Protein AF-A0A9E1VGW9-F1 (afdb_monomer_lite)

Foldseek 3Di:
DVVVVVVVVVVVVVVVVPPPLVVVLVVCLVVLVLVVSLVSLVVVCVVPVPPVVSLVSNLVSCLSVVVLVVSLVVLVVNCVVPVPPVVSVVSNVVSVVSD

Secondary structure (DSSP, 8-state):
-HHHHHHHHHHHHHHHHT--HHHHHHHHHHTT-HHHHHHHHHHHHHH-TT-HHHHHHHHHHHHHTT-HHHHHHHHHHHHHH-TT-THHHHHHHHHHHT-

pLDDT: mean 90.71, std 12.14, range [51.22, 98.69]

Radius of gyration: 17.81 Å; chains: 1; bounding box: 30×21×62 Å

Sequence (99 aa):
MKNILLIIALFSVSFVLCQNSSSLAESYFREGAYEKASQIYESLEKNNPFNTRYLKRLITCYQETSNYEKAANLLQKKLLNNPSQHYLRIEIGYNFDRQ

Structure (mmCIF, N/CA/C/O backbone):
data_AF-A0A9E1VGW9-F1
#
_entry.id   AF-A0A9E1VGW9-F1
#
loop_
_atom_site.group_PDB
_atom_site.id
_atom_site.type_symbol
_atom_site.label_atom_id
_atom_site.label_alt_id
_atom_site.label_comp_id
_atom_site.label_asym_id
_atom_site.label_entity_id
_atom_site.label_seq_id
_atom_site.pdbx_PDB_ins_code
_atom_site.Cartn_x
_atom_site.Cartn_y
_atom_site.Cartn_z
_atom_site.occupancy
_atom_site.B_iso_or_equiv
_atom_site.auth_seq_id
_atom_site.auth_comp_id
_atom_site.auth_asym_id
_atom_site.auth_atom_id
_atom_site.pdbx_PDB_model_num
ATOM 1 N N . MET A 1 1 ? 1.785 8.232 47.407 1.00 61.59 1 MET A N 1
ATOM 2 C CA . MET A 1 1 ? 0.731 7.372 46.809 1.00 61.59 1 MET A CA 1
ATOM 3 C C . MET A 1 1 ? 0.085 7.998 45.571 1.00 61.59 1 MET A C 1
ATOM 5 O O . MET A 1 1 ? 0.081 7.353 44.534 1.00 61.59 1 MET A O 1
ATOM 9 N N . LYS A 1 2 ? -0.371 9.260 45.623 1.00 68.12 2 LYS A N 1
ATOM 10 C CA . LYS A 1 2 ? -0.979 9.971 44.475 1.00 68.12 2 LYS A CA 1
ATOM 11 C C . LYS A 1 2 ? -0.096 10.005 43.211 1.00 68.12 2 LYS A C 1
ATOM 13 O O . LYS A 1 2 ? -0.591 9.767 42.119 1.00 68.12 2 LYS A O 1
ATOM 18 N N . ASN A 1 3 ? 1.217 10.191 43.371 1.00 69.62 3 ASN A N 1
ATOM 19 C CA . ASN A 1 3 ? 2.161 10.234 42.244 1.00 69.62 3 ASN A CA 1
ATOM 20 C C . ASN A 1 3 ? 2.395 8.852 41.604 1.00 69.62 3 ASN A C 1
ATOM 22 O O . ASN A 1 3 ? 2.608 8.768 40.403 1.00 69.62 3 ASN A O 1
ATOM 26 N N . ILE A 1 4 ? 2.301 7.767 42.383 1.00 80.56 4 ILE A N 1
ATOM 27 C CA . ILE A 1 4 ? 2.436 6.388 41.880 1.00 80.56 4 ILE A CA 1
ATOM 28 C C . ILE A 1 4 ? 1.204 6.010 41.052 1.00 80.56 4 ILE A C 1
ATOM 30 O O . ILE A 1 4 ? 1.342 5.458 39.967 1.00 80.56 4 ILE A O 1
ATOM 34 N N . LEU A 1 5 ? 0.006 6.383 41.516 1.00 79.50 5 LEU A N 1
ATOM 35 C CA . LEU A 1 5 ? -1.240 6.191 40.763 1.00 79.50 5 LEU A CA 1
ATOM 36 C C . LEU A 1 5 ? -1.218 6.937 39.419 1.00 79.50 5 LEU A C 1
ATOM 38 O O . LEU A 1 5 ? -1.670 6.401 38.412 1.00 79.50 5 LEU A O 1
ATOM 42 N N . LEU A 1 6 ? -0.634 8.138 39.390 1.00 80.38 6 LEU A N 1
ATOM 43 C CA . LEU A 1 6 ? -0.441 8.930 38.171 1.00 80.38 6 LEU A CA 1
ATOM 44 C C . LEU A 1 6 ? 0.516 8.255 37.177 1.00 80.38 6 LEU A C 1
ATOM 46 O O . LEU A 1 6 ? 0.226 8.211 35.986 1.00 80.38 6 LEU A O 1
ATOM 50 N N . ILE A 1 7 ? 1.621 7.682 37.661 1.00 80.31 7 ILE A N 1
ATOM 51 C CA . ILE A 1 7 ? 2.584 6.950 36.822 1.00 80.31 7 ILE A CA 1
ATOM 52 C C . ILE A 1 7 ? 1.952 5.675 36.248 1.00 80.31 7 ILE A C 1
ATOM 54 O O . ILE A 1 7 ? 2.106 5.401 35.060 1.00 80.31 7 ILE A O 1
ATOM 58 N N . ILE A 1 8 ? 1.188 4.930 37.055 1.00 80.44 8 ILE A N 1
ATOM 59 C CA . ILE A 1 8 ? 0.473 3.724 36.605 1.00 80.44 8 ILE A CA 1
ATOM 60 C C . ILE A 1 8 ? -0.575 4.078 35.537 1.00 80.44 8 ILE A C 1
ATOM 62 O O . ILE A 1 8 ? -0.685 3.377 34.531 1.00 80.44 8 ILE A O 1
ATOM 66 N N . ALA A 1 9 ? -1.298 5.189 35.709 1.00 78.19 9 ALA A N 1
ATOM 67 C CA . ALA A 1 9 ? -2.265 5.675 34.725 1.00 78.19 9 ALA A CA 1
ATOM 68 C C . ALA A 1 9 ? -1.606 6.140 33.410 1.00 78.19 9 ALA A C 1
ATOM 70 O O . ALA A 1 9 ? -2.143 5.904 32.333 1.00 78.19 9 ALA A O 1
ATOM 71 N N . LEU A 1 10 ? -0.425 6.761 33.467 1.00 73.81 10 LEU A N 1
ATOM 72 C CA . LEU A 1 10 ? 0.330 7.146 32.266 1.00 73.81 10 LEU A CA 1
ATOM 73 C C . LEU A 1 10 ? 0.848 5.914 31.499 1.00 73.81 10 LEU A C 1
ATOM 75 O O . LEU A 1 10 ? 0.820 5.879 30.266 1.00 73.81 10 LEU A O 1
ATOM 79 N N . PHE A 1 11 ? 1.262 4.869 32.218 1.00 66.00 11 PHE A N 1
ATOM 80 C CA . PHE A 1 11 ? 1.744 3.623 31.617 1.00 66.00 11 PHE A CA 1
ATOM 81 C C . PHE A 1 11 ? 0.626 2.831 30.919 1.00 66.00 11 PHE A C 1
ATOM 83 O O . PHE A 1 11 ? 0.840 2.281 29.839 1.00 66.00 11 PHE A O 1
ATOM 90 N N . SER A 1 12 ? -0.588 2.811 31.480 1.00 67.88 12 SER A N 1
ATOM 91 C CA . SER A 1 12 ? -1.730 2.121 30.865 1.00 67.88 12 SER A CA 1
ATOM 92 C C . SER A 1 12 ? -2.230 2.810 29.590 1.00 67.88 12 SER A C 1
ATOM 94 O O . SER A 1 12 ? -2.556 2.125 28.621 1.00 67.88 12 SER A O 1
ATOM 96 N N . VAL A 1 13 ? -2.203 4.147 29.525 1.00 63.03 13 VAL A N 1
ATOM 97 C CA . VAL A 1 13 ? -2.526 4.904 28.297 1.00 63.03 13 VAL A CA 1
ATOM 98 C C . VAL A 1 13 ? -1.534 4.584 27.176 1.00 63.03 13 VAL A C 1
ATOM 100 O O . VAL A 1 13 ? -1.930 4.385 26.030 1.00 63.03 13 VAL A O 1
ATOM 103 N N . SER A 1 14 ? -0.254 4.442 27.518 1.00 61.88 14 SER A N 1
ATOM 104 C CA . SER A 1 14 ? 0.808 4.071 26.571 1.00 61.88 14 SER A CA 1
ATOM 105 C C . SER A 1 14 ? 0.578 2.679 25.963 1.00 61.88 14 SER A C 1
ATOM 107 O O . SER A 1 14 ? 0.849 2.455 24.785 1.00 61.88 14 SER A O 1
ATOM 109 N N . PHE A 1 15 ? 0.027 1.749 26.752 1.00 59.56 15 PHE A N 1
ATOM 110 C CA . P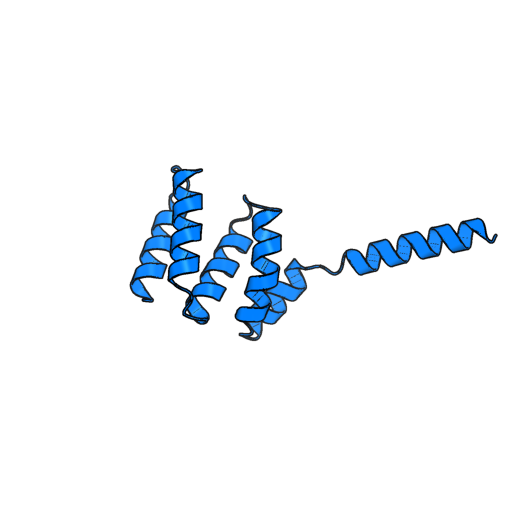HE A 1 15 ? -0.292 0.389 26.314 1.00 59.56 15 PHE A CA 1
ATOM 111 C C . PHE A 1 15 ? -1.500 0.341 25.363 1.00 59.56 15 PHE A C 1
ATOM 113 O O . PHE A 1 15 ? -1.475 -0.393 24.378 1.00 59.56 15 PHE A O 1
ATOM 120 N N . VAL A 1 16 ? -2.525 1.171 25.600 1.00 59.19 16 VAL A N 1
ATOM 121 C CA . VAL A 1 16 ? -3.695 1.302 24.705 1.00 59.19 16 VAL A CA 1
ATOM 122 C C . VAL A 1 16 ? -3.310 1.935 23.364 1.00 59.19 16 VAL A C 1
ATOM 124 O O . VAL A 1 16 ? -3.820 1.527 22.324 1.00 59.19 16 VAL A O 1
ATOM 127 N N . LEU A 1 17 ? -2.361 2.877 23.355 1.00 53.53 17 LEU A N 1
ATOM 128 C CA . LEU A 1 17 ? -1.824 3.469 22.122 1.00 53.53 17 LEU A CA 1
ATOM 129 C C . LEU A 1 17 ? -0.960 2.491 21.306 1.00 53.53 17 LEU A C 1
ATOM 131 O O . LEU A 1 17 ? -0.751 2.706 20.115 1.00 53.53 17 LEU A O 1
ATOM 135 N N . CYS A 1 18 ? -0.505 1.396 21.920 1.00 51.22 18 CYS A N 1
ATOM 136 C CA . CYS A 1 18 ? 0.180 0.288 21.254 1.00 51.22 18 CYS A CA 1
ATOM 137 C C . CYS A 1 18 ? -0.806 -0.778 20.734 1.00 51.22 18 CYS A C 1
ATOM 139 O O . CYS A 1 18 ? -0.428 -1.932 20.515 1.00 51.22 18 CYS A O 1
ATOM 141 N N . GLN A 1 19 ? -2.087 -0.431 20.544 1.00 59.47 19 GLN A N 1
ATOM 142 C CA . GLN A 1 19 ? -3.014 -1.295 19.821 1.00 59.47 19 GLN A CA 1
ATOM 143 C C . GLN A 1 19 ? -2.384 -1.610 18.460 1.00 59.47 19 GLN A C 1
ATOM 145 O O . GLN A 1 19 ? -2.076 -0.714 17.676 1.00 59.47 19 GLN A O 1
ATOM 150 N N . ASN A 1 20 ? -2.078 -2.892 18.251 1.00 79.62 20 ASN A N 1
ATOM 151 C CA . ASN A 1 20 ? -1.145 -3.344 17.228 1.00 79.62 20 ASN A CA 1
ATOM 152 C C . ASN A 1 20 ? -1.754 -3.085 15.841 1.00 79.62 20 ASN A C 1
ATOM 154 O O . ASN A 1 20 ? -2.495 -3.916 15.316 1.00 79.62 20 ASN A O 1
ATOM 158 N N . SER A 1 21 ? -1.491 -1.907 15.271 1.00 87.56 21 SER A N 1
ATOM 159 C CA . SER A 1 21 ? -2.098 -1.407 14.030 1.00 87.56 21 SER A CA 1
ATOM 160 C C . SER A 1 21 ? -1.915 -2.382 12.867 1.00 87.56 21 SER A C 1
ATOM 162 O O . SER A 1 21 ? -2.811 -2.541 12.048 1.00 87.56 21 SER A O 1
ATOM 164 N N . SER A 1 22 ? -0.809 -3.128 12.861 1.00 93.50 22 SER A N 1
ATOM 165 C CA . SER A 1 22 ? -0.553 -4.240 11.938 1.00 93.50 22 SER A CA 1
ATOM 166 C C . SER A 1 22 ? -1.562 -5.388 12.071 1.00 93.50 22 SER A C 1
ATOM 168 O O . SER A 1 22 ? -2.039 -5.912 11.067 1.00 93.50 22 SER A O 1
ATOM 170 N N . SER A 1 23 ? -1.938 -5.753 13.301 1.00 94.94 23 SER A N 1
ATOM 171 C CA . SER A 1 23 ? -2.954 -6.779 13.570 1.00 94.94 23 SER A CA 1
ATOM 172 C C . SER A 1 23 ? -4.345 -6.323 13.126 1.00 94.94 23 SER A C 1
ATOM 174 O O . SER A 1 23 ? -5.073 -7.088 12.498 1.00 94.94 23 SER A O 1
ATOM 176 N N . LEU A 1 24 ? -4.696 -5.060 13.396 1.00 95.12 24 LEU A N 1
ATOM 177 C CA . LEU A 1 24 ? -5.976 -4.487 12.972 1.00 95.12 24 LEU A CA 1
ATOM 178 C C . LEU A 1 24 ? -6.075 -4.389 11.443 1.00 95.12 24 LEU A C 1
ATOM 180 O O . LEU A 1 24 ? -7.073 -4.819 10.869 1.00 95.12 24 LEU A O 1
ATOM 184 N N . ALA A 1 25 ? -5.023 -3.891 10.783 1.00 97.31 25 ALA A N 1
ATOM 185 C CA . ALA A 1 25 ? -4.946 -3.833 9.325 1.00 97.31 25 ALA A CA 1
ATOM 186 C C . ALA A 1 25 ? -5.093 -5.225 8.697 1.00 97.31 25 ALA A C 1
ATOM 188 O O . ALA A 1 25 ? -5.841 -5.396 7.739 1.00 97.31 25 ALA A O 1
ATOM 189 N N . GLU A 1 26 ? -4.4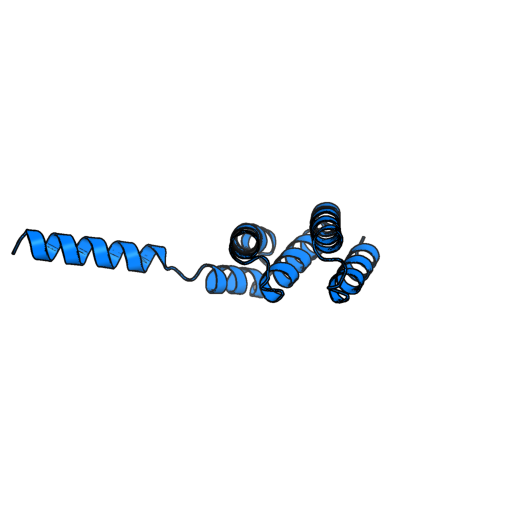30 -6.233 9.271 1.00 97.62 26 GLU A N 1
ATOM 190 C CA . GLU A 1 26 ? -4.534 -7.612 8.797 1.00 97.62 26 GLU A CA 1
ATOM 191 C C . GLU A 1 26 ? -5.928 -8.209 9.039 1.00 97.62 26 GLU A C 1
ATOM 193 O O . GLU A 1 26 ? -6.387 -8.996 8.215 1.00 97.62 26 GLU A O 1
ATOM 198 N N . SER A 1 27 ? -6.626 -7.843 10.123 1.00 97.81 27 SER A N 1
ATOM 199 C CA . SER A 1 27 ? -8.021 -8.263 10.327 1.00 97.81 27 SER A CA 1
ATOM 200 C C . SER A 1 27 ? -8.919 -7.718 9.224 1.00 97.81 27 SER A C 1
ATOM 202 O O . SER A 1 27 ? -9.530 -8.507 8.508 1.00 97.81 27 SER A O 1
ATOM 204 N N . TYR A 1 28 ? -8.898 -6.399 8.999 1.00 98.38 28 TYR A N 1
ATOM 205 C CA . TYR A 1 28 ? -9.670 -5.780 7.921 1.00 98.38 28 TYR A CA 1
ATOM 206 C C . TYR A 1 28 ? -9.316 -6.355 6.551 1.00 98.38 28 TYR A C 1
ATOM 208 O O . TYR A 1 28 ? -10.208 -6.612 5.749 1.00 98.38 28 TYR A O 1
ATOM 216 N N . PHE A 1 29 ? -8.034 -6.625 6.296 1.00 98.62 29 PHE A N 1
ATOM 217 C CA . PHE A 1 29 ? -7.596 -7.257 5.056 1.00 98.62 29 PHE A CA 1
ATOM 218 C C . PHE A 1 29 ? -8.227 -8.640 4.855 1.00 98.62 29 PHE A C 1
ATOM 220 O O . PHE A 1 29 ? -8.708 -8.948 3.768 1.00 98.62 29 PHE A O 1
ATOM 227 N N . ARG A 1 30 ? -8.225 -9.486 5.893 1.00 98.25 30 ARG A N 1
ATOM 228 C CA . ARG A 1 30 ? -8.802 -10.841 5.832 1.00 98.25 30 ARG A CA 1
ATOM 229 C C . ARG A 1 30 ? -10.325 -10.833 5.736 1.00 98.25 30 ARG A C 1
ATOM 231 O O . ARG A 1 30 ? -10.891 -11.757 5.168 1.00 98.25 30 ARG A O 1
ATOM 238 N N . GLU A 1 31 ? -10.964 -9.803 6.274 1.00 98.44 31 GLU A N 1
ATOM 239 C CA . GLU A 1 31 ? -12.408 -9.575 6.177 1.00 98.44 31 GLU A CA 1
ATOM 240 C C . GLU A 1 31 ? -12.831 -8.980 4.820 1.00 98.44 31 GLU A C 1
ATOM 242 O O . GLU A 1 31 ? -14.021 -8.802 4.580 1.00 98.44 31 GLU A O 1
ATOM 247 N N . GLY A 1 32 ? -11.881 -8.650 3.936 1.00 98.44 32 GLY A N 1
ATOM 248 C CA . GLY A 1 32 ? -12.161 -7.986 2.659 1.00 98.44 32 GLY A CA 1
ATOM 249 C C . GLY A 1 32 ? -12.504 -6.498 2.792 1.00 98.44 32 GLY A C 1
ATOM 250 O O . GLY A 1 32 ? -12.891 -5.862 1.817 1.00 98.44 32 GLY A O 1
ATOM 251 N N . ALA A 1 33 ? -12.343 -5.910 3.981 1.00 98.62 33 ALA A N 1
ATOM 252 C CA . ALA A 1 33 ? -12.543 -4.486 4.238 1.00 98.62 33 ALA A CA 1
ATOM 253 C C . ALA A 1 33 ? -11.324 -3.669 3.771 1.00 98.62 33 ALA A C 1
ATOM 255 O O . ALA A 1 33 ? -10.636 -3.016 4.566 1.00 98.62 33 ALA A O 1
ATOM 256 N N . TYR A 1 34 ? -11.030 -3.737 2.473 1.00 98.69 34 TYR A N 1
ATOM 257 C CA . TYR A 1 34 ? -9.793 -3.238 1.878 1.00 98.69 34 TYR A CA 1
ATOM 258 C C . TYR A 1 34 ? -9.616 -1.721 1.999 1.00 98.69 34 TYR A C 1
ATOM 260 O O . TYR A 1 34 ? -8.499 -1.279 2.258 1.00 98.69 34 TYR A O 1
ATOM 268 N N . GLU A 1 35 ? -10.681 -0.918 1.924 1.00 98.50 35 GLU A N 1
ATOM 269 C CA . GLU A 1 35 ? -10.604 0.536 2.133 1.00 98.50 35 GLU A CA 1
ATOM 270 C C . GLU A 1 35 ? -10.189 0.893 3.565 1.00 98.50 35 GLU A C 1
ATOM 272 O O . GLU A 1 35 ? -9.427 1.834 3.791 1.00 98.50 35 GLU A O 1
ATOM 277 N N . LYS A 1 36 ? -10.671 0.139 4.560 1.00 98.00 36 LYS A N 1
ATOM 278 C CA . LYS A 1 36 ? -10.270 0.342 5.961 1.00 98.00 3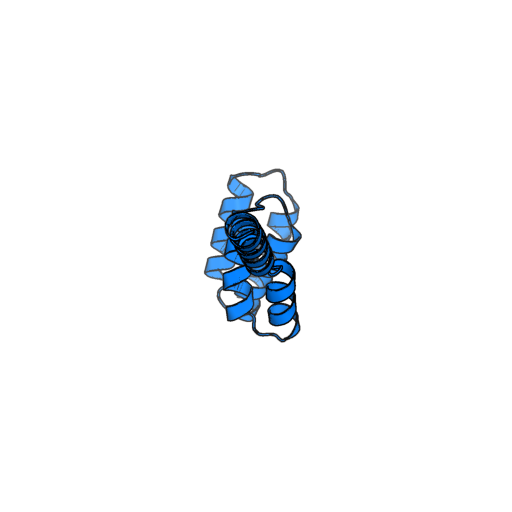6 LYS A CA 1
ATOM 279 C C . LYS A 1 36 ? -8.842 -0.141 6.184 1.00 98.00 36 LYS A C 1
ATOM 281 O O . LYS A 1 36 ? -8.058 0.521 6.863 1.00 98.00 36 LYS A O 1
ATOM 286 N N . ALA A 1 37 ? -8.494 -1.284 5.596 1.00 98.62 37 ALA A N 1
ATOM 287 C CA . ALA A 1 37 ? -7.151 -1.835 5.671 1.00 98.62 37 ALA A CA 1
ATOM 288 C C . ALA A 1 37 ? -6.117 -0.883 5.044 1.00 98.62 37 ALA A C 1
ATOM 290 O O . ALA A 1 37 ? -5.072 -0.649 5.654 1.00 98.62 37 ALA A O 1
ATOM 291 N N . SER A 1 38 ? -6.410 -0.281 3.883 1.00 98.56 38 SER A N 1
ATOM 292 C CA . SER A 1 38 ? -5.481 0.622 3.193 1.00 98.56 38 SER A CA 1
ATOM 293 C C . SER A 1 38 ? -5.127 1.844 4.034 1.00 98.56 38 SER A C 1
ATOM 295 O O . SER A 1 38 ? -3.953 2.184 4.113 1.00 98.56 38 SER A O 1
ATOM 297 N N . GLN A 1 39 ? -6.090 2.452 4.737 1.00 97.56 39 GLN A N 1
ATOM 298 C CA . GLN A 1 39 ? -5.834 3.606 5.615 1.00 97.56 39 GLN A CA 1
ATOM 299 C C . GLN A 1 39 ? -4.782 3.301 6.692 1.00 97.56 39 GLN A C 1
ATOM 301 O O . GLN A 1 39 ? -3.934 4.135 7.013 1.00 97.56 39 GLN A O 1
ATOM 306 N N . ILE A 1 40 ? -4.807 2.085 7.244 1.00 97.75 40 ILE A N 1
ATOM 307 C CA . ILE A 1 40 ? -3.836 1.668 8.258 1.00 97.75 40 ILE A CA 1
ATOM 308 C C . ILE A 1 40 ? -2.513 1.261 7.598 1.00 97.75 40 ILE A C 1
ATOM 310 O O . ILE A 1 40 ? -1.443 1.647 8.078 1.00 97.75 40 ILE A O 1
ATOM 314 N N . TYR A 1 41 ? -2.562 0.521 6.484 1.00 98.38 41 TYR A N 1
ATOM 315 C CA . TYR A 1 41 ? -1.356 0.109 5.768 1.00 98.38 41 TYR A CA 1
ATOM 316 C C . TYR A 1 41 ? -0.568 1.283 5.177 1.00 98.38 41 TYR A C 1
ATOM 318 O O . TYR A 1 41 ? 0.654 1.197 5.152 1.00 98.38 41 TYR A O 1
ATOM 326 N N . GLU A 1 42 ? -1.203 2.394 4.792 1.00 97.94 42 GLU A N 1
ATOM 327 C CA . GLU A 1 42 ? -0.517 3.635 4.393 1.00 97.94 42 GLU A CA 1
ATOM 328 C C . GLU A 1 42 ? 0.399 4.159 5.507 1.00 97.94 42 GLU A C 1
ATOM 330 O O . GLU A 1 42 ? 1.569 4.468 5.275 1.00 97.94 42 GLU A O 1
ATOM 335 N N . SER A 1 43 ? -0.105 4.207 6.744 1.00 96.38 43 SER A N 1
ATOM 336 C CA . SER A 1 43 ? 0.687 4.624 7.908 1.00 96.38 43 SER A CA 1
ATOM 337 C C . SER A 1 43 ? 1.800 3.619 8.223 1.00 96.38 43 SER A C 1
ATOM 339 O O . SER A 1 43 ? 2.949 3.998 8.459 1.00 96.38 43 SER A O 1
ATOM 341 N N . LEU A 1 44 ? 1.485 2.321 8.183 1.00 96.12 44 LEU A N 1
ATOM 342 C CA . LEU A 1 44 ? 2.453 1.253 8.443 1.00 96.12 44 LEU A CA 1
ATOM 343 C C . LEU A 1 44 ? 3.593 1.235 7.421 1.00 96.12 44 LEU A C 1
ATOM 345 O O . LEU A 1 44 ? 4.748 1.079 7.818 1.00 96.12 44 LEU A O 1
ATOM 349 N N . GLU A 1 45 ? 3.275 1.409 6.138 1.00 97.25 45 GLU A N 1
ATOM 350 C CA . GLU A 1 45 ? 4.232 1.489 5.033 1.00 97.25 45 GLU A CA 1
ATOM 351 C C . GLU A 1 45 ? 5.119 2.727 5.187 1.00 97.25 45 GLU A C 1
ATOM 353 O O . GLU A 1 45 ? 6.342 2.597 5.204 1.00 97.25 45 GLU A O 1
ATOM 358 N N . LYS A 1 46 ? 4.522 3.901 5.429 1.00 95.50 46 LYS A N 1
ATOM 359 C CA . LYS A 1 46 ? 5.259 5.153 5.643 1.00 95.50 46 LYS A CA 1
ATOM 360 C C . LYS A 1 46 ? 6.262 5.053 6.794 1.00 95.50 46 LYS A C 1
ATOM 362 O O . LYS A 1 46 ? 7.386 5.534 6.670 1.00 95.50 46 LYS A O 1
ATOM 367 N N . ASN A 1 47 ? 5.861 4.440 7.908 1.00 94.75 47 ASN A N 1
ATOM 368 C CA . ASN A 1 47 ? 6.706 4.307 9.096 1.00 94.75 47 ASN A CA 1
ATOM 369 C C . ASN A 1 47 ? 7.732 3.168 8.975 1.00 94.75 47 ASN A C 1
ATOM 371 O O . ASN A 1 47 ? 8.732 3.169 9.686 1.00 94.75 47 ASN A O 1
ATOM 375 N N . ASN A 1 48 ? 7.501 2.197 8.084 1.00 93.69 48 ASN A N 1
ATOM 376 C CA . ASN A 1 48 ? 8.358 1.024 7.902 1.00 93.69 48 ASN A CA 1
ATOM 377 C C . ASN A 1 48 ? 8.600 0.755 6.404 1.00 93.69 48 ASN A C 1
ATOM 379 O O . ASN A 1 48 ? 8.211 -0.302 5.896 1.00 93.69 48 ASN A O 1
ATOM 383 N N . PRO A 1 49 ? 9.274 1.668 5.679 1.00 91.69 49 PRO A N 1
ATOM 384 C CA . PRO A 1 49 ? 9.331 1.647 4.214 1.00 91.69 49 PRO A CA 1
ATOM 385 C C . PRO A 1 49 ? 10.076 0.442 3.616 1.00 91.69 49 PRO A C 1
ATOM 387 O O . PRO A 1 49 ? 9.984 0.206 2.409 1.00 91.69 49 PRO A O 1
ATOM 390 N N . PHE A 1 50 ? 10.817 -0.312 4.431 1.00 90.50 50 PHE A N 1
ATOM 391 C CA . PHE A 1 50 ? 11.530 -1.530 4.031 1.00 90.50 50 PHE A CA 1
ATOM 392 C C . PHE A 1 50 ? 10.747 -2.818 4.328 1.00 90.50 50 PHE A C 1
ATOM 394 O O . PHE A 1 50 ? 11.178 -3.903 3.944 1.00 90.50 50 PHE A O 1
ATOM 401 N N . ASN A 1 51 ? 9.590 -2.722 4.990 1.00 93.75 51 ASN A N 1
ATOM 402 C CA . ASN A 1 51 ? 8.731 -3.870 5.240 1.00 93.75 51 ASN A CA 1
ATOM 403 C C . ASN A 1 51 ? 7.882 -4.167 3.996 1.00 93.75 51 ASN A C 1
ATOM 405 O O . ASN A 1 51 ? 6.813 -3.590 3.781 1.00 93.75 51 ASN A O 1
ATOM 409 N N . THR A 1 52 ? 8.359 -5.104 3.179 1.00 93.81 52 THR A N 1
ATOM 410 C CA . THR A 1 52 ? 7.715 -5.483 1.913 1.00 93.81 52 THR A CA 1
ATOM 411 C C . THR A 1 52 ? 6.310 -6.055 2.100 1.00 93.81 52 THR A C 1
ATOM 413 O O . THR A 1 52 ? 5.480 -5.924 1.203 1.00 93.81 52 THR A O 1
ATOM 416 N N . ARG A 1 53 ? 5.993 -6.628 3.271 1.00 95.75 53 ARG A N 1
ATOM 417 C CA . ARG A 1 53 ? 4.646 -7.132 3.573 1.00 95.75 53 ARG A CA 1
ATOM 418 C C . ARG A 1 53 ? 3.626 -6.000 3.636 1.00 95.75 53 ARG A C 1
ATOM 420 O O . ARG A 1 53 ? 2.533 -6.163 3.104 1.00 95.75 53 ARG A O 1
ATOM 427 N N . TYR A 1 54 ? 3.963 -4.872 4.262 1.00 97.25 54 TYR A N 1
ATOM 428 C CA . TYR A 1 54 ? 3.049 -3.727 4.351 1.00 97.25 54 TYR A CA 1
ATOM 429 C C . TYR A 1 54 ? 2.818 -3.087 2.994 1.00 97.25 54 TYR A C 1
ATOM 431 O O . TYR A 1 54 ? 1.669 -2.841 2.640 1.00 97.25 54 TYR A O 1
ATOM 439 N N . LEU A 1 55 ? 3.883 -2.919 2.205 1.00 97.56 55 LEU A N 1
ATOM 440 C CA . LEU A 1 55 ? 3.746 -2.449 0.832 1.00 97.56 55 LEU A CA 1
ATOM 441 C C . LEU A 1 55 ? 2.841 -3.385 0.024 1.00 97.56 55 LEU A C 1
ATOM 443 O O . LEU A 1 55 ? 1.869 -2.927 -0.562 1.00 97.56 55 LEU A O 1
ATOM 447 N N . LYS A 1 56 ? 3.101 -4.697 0.044 1.00 97.56 56 LYS A N 1
ATOM 448 C CA . LYS A 1 56 ? 2.297 -5.670 -0.705 1.00 97.56 56 LYS A CA 1
ATOM 449 C C . LYS A 1 56 ? 0.826 -5.646 -0.293 1.00 97.56 56 LYS A C 1
ATOM 451 O O . LYS A 1 56 ? -0.046 -5.584 -1.150 1.00 97.56 56 LYS A O 1
ATOM 456 N N . ARG A 1 57 ? 0.544 -5.648 1.014 1.00 98.38 57 ARG A N 1
ATOM 457 C CA . ARG A 1 57 ? -0.828 -5.556 1.530 1.00 98.38 57 ARG A CA 1
ATOM 458 C C . ARG A 1 57 ? -1.516 -4.264 1.090 1.00 98.38 57 ARG A C 1
ATOM 460 O O . ARG A 1 57 ? -2.669 -4.331 0.680 1.00 98.38 57 ARG A O 1
ATOM 467 N N . LEU A 1 58 ? -0.816 -3.129 1.116 1.00 98.69 58 LEU A N 1
ATOM 468 C CA . LEU A 1 58 ? -1.350 -1.849 0.651 1.00 98.69 58 LEU A CA 1
ATOM 469 C C . LEU A 1 58 ? -1.683 -1.871 -0.845 1.00 98.69 58 LEU A C 1
ATOM 471 O O . LEU A 1 58 ? -2.779 -1.475 -1.231 1.00 98.69 58 LEU A O 1
ATOM 475 N N . ILE A 1 59 ? -0.768 -2.382 -1.673 1.00 98.44 59 ILE A N 1
ATOM 476 C CA . ILE A 1 59 ? -0.978 -2.523 -3.118 1.00 98.44 59 ILE A CA 1
ATOM 477 C C . ILE A 1 59 ? -2.179 -3.419 -3.411 1.00 98.44 59 ILE A C 1
ATOM 479 O O . ILE A 1 59 ? -3.042 -3.023 -4.190 1.00 98.44 59 ILE A O 1
ATOM 483 N N . THR A 1 60 ? -2.301 -4.562 -2.732 1.00 98.31 60 THR A N 1
ATOM 484 C CA . THR A 1 60 ? -3.485 -5.416 -2.873 1.00 98.31 60 THR A CA 1
ATOM 485 C C . THR A 1 60 ? -4.759 -4.689 -2.443 1.00 98.31 60 THR A C 1
ATOM 487 O O . THR A 1 60 ? -5.745 -4.751 -3.163 1.00 98.31 60 THR A O 1
ATOM 490 N N . CYS A 1 61 ? -4.755 -3.938 -1.333 1.00 98.69 61 CYS A N 1
ATOM 491 C CA . CYS A 1 61 ? -5.938 -3.163 -0.938 1.00 98.69 61 CYS A CA 1
ATOM 492 C C . CYS A 1 61 ? -6.351 -2.164 -2.025 1.00 98.69 61 CYS A C 1
ATOM 494 O O . CYS A 1 61 ? -7.533 -2.033 -2.324 1.00 98.69 61 CYS A O 1
ATOM 496 N N . TYR A 1 62 ? -5.395 -1.471 -2.645 1.00 98.62 62 TYR A N 1
ATOM 497 C CA . TYR A 1 62 ? -5.704 -0.578 -3.759 1.00 98.62 62 TYR A CA 1
ATOM 498 C C . TYR A 1 62 ? -6.251 -1.330 -4.976 1.00 98.62 62 TYR A C 1
ATOM 500 O O . TYR A 1 62 ? -7.209 -0.864 -5.580 1.00 98.62 62 TYR A O 1
ATOM 508 N N . GLN A 1 63 ? -5.707 -2.497 -5.315 1.00 98.12 63 GLN A N 1
ATOM 509 C CA . GLN A 1 63 ? -6.182 -3.304 -6.444 1.00 98.12 63 GLN A CA 1
ATOM 510 C C . GLN A 1 63 ? -7.603 -3.840 -6.237 1.00 98.12 63 GLN A C 1
ATOM 512 O O . GLN A 1 63 ? -8.425 -3.747 -7.144 1.00 98.12 63 GLN A O 1
ATOM 517 N N . GLU A 1 64 ? -7.913 -4.362 -5.049 1.00 98.12 64 GLU A N 1
ATOM 518 C CA . GLU A 1 64 ? -9.249 -4.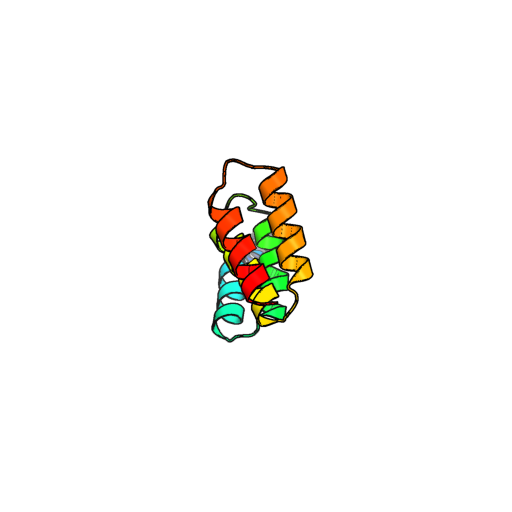892 -4.732 1.00 98.12 64 GLU A CA 1
ATOM 519 C C . GLU A 1 64 ? -10.321 -3.793 -4.661 1.00 98.12 64 GLU A C 1
ATOM 521 O O . GLU A 1 64 ? -11.506 -4.058 -4.830 1.00 98.12 64 GLU A O 1
ATOM 526 N N . THR A 1 65 ? -9.904 -2.541 -4.473 1.00 98.19 65 THR A N 1
ATOM 527 C CA . THR A 1 65 ? -10.786 -1.362 -4.438 1.00 98.19 65 THR A CA 1
ATOM 528 C C . THR A 1 65 ? -10.736 -0.553 -5.735 1.00 98.19 65 THR A C 1
ATOM 530 O O . THR A 1 65 ? -11.159 0.600 -5.767 1.00 98.19 65 THR A O 1
ATOM 533 N N . SER A 1 66 ? -10.192 -1.135 -6.812 1.00 97.81 66 SER A N 1
ATOM 534 C CA . SER A 1 66 ? -10.038 -0.505 -8.136 1.00 97.81 66 SER A CA 1
ATOM 535 C C . SER A 1 66 ? -9.238 0.811 -8.151 1.00 97.81 66 SER A C 1
ATOM 537 O O . SER A 1 66 ? -9.273 1.575 -9.112 1.00 97.81 66 SER A O 1
ATOM 539 N N . ASN A 1 67 ? -8.454 1.084 -7.106 1.00 98.31 67 ASN A N 1
ATOM 540 C CA . ASN A 1 67 ? -7.555 2.232 -6.994 1.00 98.31 67 ASN A CA 1
ATOM 541 C C . ASN A 1 67 ? -6.202 1.963 -7.692 1.00 98.31 67 ASN A C 1
ATOM 543 O O . ASN A 1 67 ? -5.131 2.217 -7.129 1.00 98.31 67 ASN A O 1
ATOM 547 N N . TYR A 1 68 ? -6.224 1.447 -8.923 1.00 98.06 68 TYR A N 1
ATOM 548 C CA . TYR A 1 68 ? -5.018 0.998 -9.634 1.00 98.06 68 TYR A CA 1
ATOM 549 C C . TYR A 1 68 ? -4.001 2.113 -9.891 1.00 98.06 68 TYR A C 1
ATOM 551 O O . TYR A 1 68 ? -2.795 1.858 -9.895 1.00 98.06 68 TYR A O 1
ATOM 559 N N . GLU A 1 69 ? -4.463 3.351 -10.069 1.00 98.06 69 GLU A N 1
ATOM 560 C CA . GLU A 1 69 ? -3.593 4.514 -10.259 1.00 98.06 69 GLU A CA 1
ATOM 561 C C . GLU A 1 69 ? -2.776 4.820 -8.992 1.00 98.06 69 GLU A C 1
ATOM 563 O O . GLU A 1 69 ? -1.572 5.067 -9.065 1.00 98.06 69 GLU A O 1
ATOM 568 N N . LYS A 1 70 ? -3.389 4.718 -7.802 1.00 98.31 70 LYS A N 1
ATOM 569 C CA . LYS A 1 70 ? -2.674 4.891 -6.524 1.00 98.31 70 LYS A CA 1
ATOM 570 C C . LYS A 1 70 ? -1.601 3.823 -6.341 1.00 98.31 70 LYS A C 1
ATOM 572 O O . LYS A 1 70 ? -0.479 4.147 -5.948 1.00 98.31 70 LYS A O 1
ATOM 577 N N . ALA A 1 71 ? -1.928 2.571 -6.661 1.00 98.50 71 ALA A N 1
ATOM 578 C CA . ALA A 1 71 ? -0.968 1.474 -6.632 1.00 98.50 71 ALA A CA 1
ATOM 579 C C . ALA A 1 71 ? 0.201 1.713 -7.601 1.00 98.50 71 ALA A C 1
ATOM 581 O O . ALA A 1 71 ? 1.360 1.610 -7.192 1.00 98.50 71 ALA A O 1
ATOM 582 N N . ALA A 1 72 ? -0.086 2.106 -8.847 1.00 98.12 72 ALA A N 1
ATOM 583 C CA . ALA A 1 72 ? 0.930 2.399 -9.857 1.00 98.12 72 ALA A CA 1
ATOM 584 C C . ALA A 1 72 ? 1.872 3.528 -9.411 1.00 98.12 72 ALA A C 1
ATOM 586 O O . ALA A 1 72 ? 3.093 3.354 -9.424 1.00 98.12 72 ALA A O 1
ATOM 587 N N . ASN A 1 73 ? 1.317 4.646 -8.938 1.00 98.31 73 ASN A N 1
ATOM 588 C CA . ASN A 1 73 ? 2.089 5.799 -8.476 1.00 98.31 73 ASN A CA 1
ATOM 589 C C . ASN A 1 73 ? 3.004 5.442 -7.292 1.00 98.31 73 ASN A C 1
ATOM 591 O O . ASN A 1 73 ? 4.180 5.822 -7.266 1.00 98.31 73 ASN A O 1
ATOM 595 N N . LEU A 1 74 ? 2.498 4.672 -6.320 1.00 98.12 74 LEU A N 1
ATOM 596 C CA . LEU A 1 74 ? 3.292 4.227 -5.174 1.00 98.12 74 LEU A CA 1
ATOM 597 C C . LEU A 1 74 ? 4.431 3.286 -5.597 1.00 98.12 74 LEU A C 1
ATOM 599 O O . LEU A 1 74 ? 5.577 3.477 -5.178 1.00 98.12 74 LEU A O 1
ATOM 603 N N . LEU A 1 75 ? 4.137 2.295 -6.443 1.00 97.88 75 LEU A N 1
ATOM 604 C CA . LEU A 1 75 ? 5.128 1.339 -6.941 1.00 97.88 75 LEU A CA 1
ATOM 605 C C . LEU A 1 75 ? 6.212 2.019 -7.783 1.00 97.88 75 LEU A C 1
ATOM 607 O O . LEU A 1 75 ? 7.398 1.739 -7.596 1.00 97.88 75 LEU A O 1
ATOM 611 N N . GLN A 1 76 ? 5.833 2.950 -8.661 1.00 97.38 76 GLN A N 1
ATOM 612 C CA . GLN A 1 76 ? 6.782 3.706 -9.475 1.00 97.38 76 GLN A CA 1
ATOM 613 C C . GLN A 1 76 ? 7.703 4.556 -8.596 1.00 97.38 76 GLN A C 1
ATOM 615 O O . GLN A 1 76 ? 8.923 4.512 -8.762 1.00 97.38 76 GLN A O 1
ATOM 620 N N . LYS A 1 77 ? 7.153 5.254 -7.593 1.00 97.19 77 LYS A N 1
ATOM 621 C CA . LYS A 1 77 ? 7.949 6.014 -6.618 1.00 97.19 77 LYS A CA 1
ATOM 622 C C . LYS A 1 77 ? 8.940 5.119 -5.866 1.00 97.19 77 LYS A C 1
ATOM 624 O O . LYS A 1 77 ? 10.101 5.489 -5.697 1.00 97.19 77 LYS A O 1
ATOM 629 N N . LYS A 1 78 ? 8.508 3.933 -5.424 1.00 96.19 78 LYS A N 1
ATOM 630 C CA . LYS A 1 78 ? 9.379 2.950 -4.756 1.00 96.19 78 LYS A CA 1
ATOM 631 C C . LYS A 1 78 ? 10.510 2.474 -5.665 1.00 96.19 78 LYS A C 1
ATOM 633 O O . LYS A 1 78 ? 11.651 2.412 -5.209 1.00 96.19 78 LYS A O 1
ATOM 638 N N . LEU A 1 79 ? 10.202 2.178 -6.927 1.00 96.25 79 LEU A N 1
ATOM 639 C CA . LEU A 1 79 ? 11.175 1.695 -7.903 1.00 96.25 79 LEU A CA 1
ATOM 640 C C . LEU A 1 79 ? 12.216 2.766 -8.242 1.00 96.25 79 LEU A C 1
ATOM 642 O O . LEU A 1 79 ? 13.398 2.449 -8.305 1.00 96.25 79 LEU A O 1
ATOM 646 N N . LEU A 1 80 ? 11.796 4.024 -8.411 1.00 96.69 80 LEU A N 1
ATOM 647 C CA . LEU A 1 80 ? 12.710 5.146 -8.650 1.00 96.69 80 LEU A CA 1
ATOM 648 C C . LEU A 1 80 ? 13.673 5.355 -7.477 1.00 96.69 80 LEU A C 1
ATOM 650 O O . LEU A 1 80 ? 14.857 5.595 -7.690 1.00 96.69 80 LEU A O 1
ATOM 654 N N . ASN A 1 81 ? 13.182 5.208 -6.244 1.00 95.12 81 ASN A N 1
ATOM 655 C CA . ASN A 1 81 ? 14.009 5.358 -5.049 1.00 95.12 81 ASN A CA 1
ATOM 656 C C . ASN A 1 81 ? 14.964 4.175 -4.830 1.00 95.12 81 ASN A C 1
ATOM 658 O O . ASN A 1 81 ? 16.050 4.369 -4.296 1.00 95.12 81 ASN A O 1
ATOM 662 N N . ASN A 1 82 ? 14.563 2.952 -5.200 1.00 92.75 82 ASN A N 1
ATOM 663 C CA . ASN A 1 82 ? 15.370 1.741 -5.019 1.00 92.75 82 ASN A CA 1
ATOM 664 C C . ASN A 1 82 ? 15.276 0.801 -6.240 1.00 92.75 82 ASN A C 1
ATOM 666 O O . ASN A 1 82 ? 14.594 -0.228 -6.177 1.00 92.75 82 ASN A O 1
ATOM 670 N N . PRO A 1 83 ? 15.994 1.093 -7.342 1.00 93.06 83 PRO A N 1
ATOM 671 C CA . PRO A 1 83 ? 15.871 0.341 -8.597 1.00 93.06 83 PRO A CA 1
ATOM 672 C C . PRO A 1 83 ? 16.298 -1.135 -8.527 1.00 93.06 83 PRO A C 1
ATOM 674 O O . PRO A 1 83 ? 15.926 -1.924 -9.397 1.00 93.06 83 PRO A O 1
ATOM 677 N N . SER A 1 84 ? 17.074 -1.517 -7.506 1.00 94.44 84 SER A N 1
ATOM 678 C CA . SER A 1 84 ? 17.535 -2.893 -7.269 1.00 94.44 84 SER A CA 1
ATOM 679 C C . SER A 1 84 ? 16.444 -3.825 -6.727 1.00 94.44 84 SER A C 1
ATOM 681 O O . SER A 1 84 ? 16.610 -5.043 -6.734 1.00 94.44 84 SER A O 1
ATOM 683 N N . GLN A 1 85 ? 15.305 -3.288 -6.277 1.00 92.12 85 GLN A N 1
ATOM 684 C CA . GLN A 1 85 ? 14.185 -4.082 -5.773 1.00 92.12 85 GLN A CA 1
ATOM 685 C C . GLN A 1 85 ? 13.367 -4.681 -6.927 1.00 92.12 85 GLN A C 1
ATOM 687 O O . GLN A 1 85 ? 12.271 -4.225 -7.244 1.00 92.12 85 GLN A O 1
ATOM 692 N N . HIS A 1 86 ? 13.896 -5.733 -7.558 1.00 90.88 86 HIS A N 1
ATOM 693 C CA . HIS A 1 86 ? 13.304 -6.347 -8.753 1.00 90.88 86 HIS A CA 1
ATOM 694 C C . HIS A 1 86 ? 11.842 -6.789 -8.583 1.00 90.88 86 HIS A C 1
ATOM 6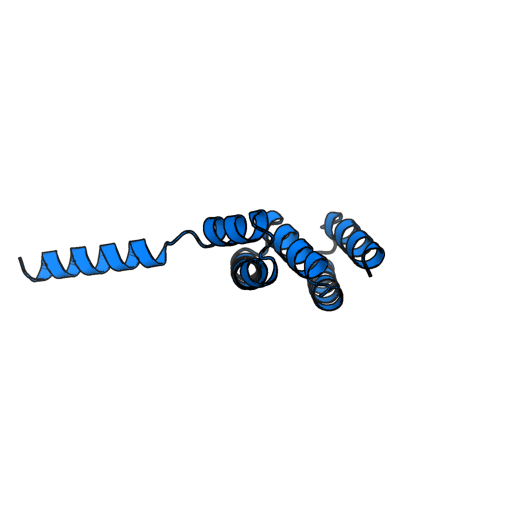96 O O . HIS A 1 86 ? 11.078 -6.708 -9.544 1.00 90.88 86 HIS A O 1
ATOM 702 N N . TYR A 1 87 ? 11.425 -7.183 -7.372 1.00 92.81 87 TYR A N 1
ATOM 703 C CA . TYR A 1 87 ? 10.037 -7.575 -7.095 1.00 92.81 87 TYR A CA 1
ATOM 704 C C . TYR A 1 87 ? 9.024 -6.456 -7.395 1.00 92.81 87 TYR A C 1
ATOM 706 O O . TYR A 1 87 ? 7.893 -6.750 -7.764 1.00 92.81 87 TYR A O 1
ATOM 714 N N . LEU A 1 88 ? 9.422 -5.179 -7.316 1.00 95.69 88 LEU A N 1
ATOM 715 C CA . LEU A 1 88 ? 8.537 -4.054 -7.634 1.00 95.69 88 LEU A CA 1
ATOM 716 C C . LEU A 1 88 ? 8.077 -4.082 -9.092 1.00 95.69 88 LEU A C 1
ATOM 718 O O . LEU A 1 88 ? 6.952 -3.699 -9.380 1.00 95.69 88 LEU A O 1
ATOM 722 N N . ARG A 1 89 ? 8.912 -4.574 -10.016 1.00 95.31 89 ARG A N 1
ATOM 723 C CA . ARG A 1 89 ? 8.530 -4.712 -11.430 1.00 95.31 89 ARG A CA 1
ATOM 724 C C . ARG A 1 89 ? 7.436 -5.762 -11.619 1.00 95.31 89 ARG A C 1
ATOM 726 O O . ARG A 1 89 ? 6.577 -5.583 -12.474 1.00 95.31 89 ARG A O 1
ATOM 733 N N . ILE A 1 90 ? 7.453 -6.818 -10.802 1.00 94.56 90 ILE A N 1
ATOM 734 C CA . ILE A 1 90 ? 6.418 -7.859 -10.798 1.00 94.56 90 ILE A CA 1
ATOM 735 C C . ILE A 1 90 ? 5.097 -7.265 -10.304 1.00 94.56 90 ILE A C 1
ATOM 737 O O . ILE A 1 90 ? 4.084 -7.403 -10.977 1.00 94.56 90 ILE A O 1
ATOM 741 N N . GLU A 1 91 ? 5.119 -6.549 -9.176 1.00 95.62 91 GLU A N 1
ATOM 742 C CA . GLU A 1 91 ? 3.917 -5.906 -8.624 1.00 95.62 91 GLU A CA 1
ATOM 743 C C . GLU A 1 91 ? 3.355 -4.827 -9.574 1.00 95.62 91 GLU A C 1
ATOM 745 O O . GLU A 1 91 ? 2.140 -4.690 -9.693 1.00 95.62 91 GLU A O 1
ATOM 750 N N . ILE A 1 92 ? 4.213 -4.102 -10.310 1.00 96.75 92 ILE A N 1
ATOM 751 C CA . ILE A 1 92 ? 3.792 -3.154 -11.359 1.00 96.75 92 ILE A CA 1
ATOM 752 C C . ILE A 1 92 ? 3.078 -3.881 -12.498 1.00 96.75 92 ILE A C 1
ATOM 754 O O . ILE A 1 92 ? 1.984 -3.475 -12.880 1.00 96.75 92 ILE A O 1
ATOM 758 N N . GLY A 1 93 ? 3.675 -4.953 -13.028 1.00 96.44 93 GLY A N 1
ATOM 759 C CA . GLY A 1 93 ? 3.059 -5.751 -14.089 1.00 96.44 93 GLY A CA 1
ATOM 760 C C . GLY A 1 93 ? 1.712 -6.327 -13.657 1.00 96.44 93 GLY A C 1
ATOM 761 O O . GLY A 1 93 ? 0.729 -6.190 -14.376 1.00 96.44 93 GLY A O 1
ATOM 762 N N . TYR A 1 94 ? 1.645 -6.876 -12.442 1.00 96.06 94 TYR A N 1
ATOM 763 C CA . TYR A 1 94 ? 0.402 -7.389 -11.871 1.00 96.06 94 TYR A CA 1
ATOM 764 C C . TYR A 1 94 ? -0.665 -6.298 -11.705 1.00 96.06 94 TYR A C 1
ATOM 766 O O . TYR A 1 94 ? -1.836 -6.535 -11.974 1.00 96.06 94 TYR A O 1
ATOM 774 N N . ASN A 1 95 ? -0.278 -5.084 -11.304 1.00 97.25 95 ASN A N 1
ATOM 775 C CA . ASN A 1 95 ? -1.216 -3.969 -11.218 1.00 97.25 95 ASN A CA 1
ATOM 776 C C . ASN A 1 95 ? -1.783 -3.560 -12.583 1.00 97.25 95 ASN A C 1
ATOM 778 O O . ASN A 1 95 ? -2.956 -3.219 -12.653 1.00 97.25 95 ASN A O 1
ATOM 782 N N . PHE A 1 96 ? -0.969 -3.582 -13.642 1.00 96.06 96 PHE A N 1
ATOM 783 C CA . PHE A 1 96 ? -1.435 -3.288 -15.000 1.00 96.06 96 PHE A CA 1
ATOM 784 C C . PHE A 1 96 ? -2.362 -4.372 -15.557 1.00 96.06 96 PHE A C 1
ATOM 786 O O . PHE A 1 96 ? -3.316 -4.035 -16.239 1.00 96.06 96 PHE A O 1
ATOM 793 N N . ASP A 1 97 ? -2.122 -5.646 -15.241 1.00 96.06 97 ASP A N 1
ATOM 794 C CA . ASP A 1 97 ? -2.988 -6.765 -15.656 1.00 96.06 97 ASP A CA 1
ATOM 795 C C . ASP A 1 97 ? -4.388 -6.714 -15.014 1.00 96.06 97 ASP A C 1
ATOM 797 O O . ASP A 1 97 ? -5.347 -7.279 -15.530 1.00 96.06 97 ASP A O 1
ATOM 801 N N . ARG A 1 98 ? -4.512 -6.027 -13.870 1.00 90.75 98 ARG A N 1
ATOM 802 C CA . ARG A 1 98 ? -5.764 -5.868 -13.116 1.00 90.75 98 ARG A CA 1
ATOM 803 C C . ARG A 1 98 ? -6.592 -4.636 -13.527 1.00 90.75 98 ARG A C 1
ATOM 805 O O . ARG A 1 98 ? -7.687 -4.501 -12.988 1.00 90.75 98 ARG A O 1
ATOM 812 N N 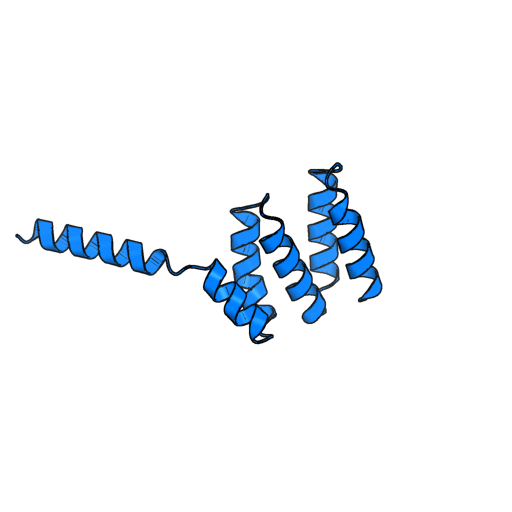. GLN A 1 99 ? -6.070 -3.747 -14.383 1.00 83.31 99 GLN A N 1
ATOM 813 C CA . GLN A 1 99 ? -6.757 -2.539 -14.886 1.00 83.31 99 GLN A CA 1
ATOM 814 C C . GLN A 1 99 ? -7.706 -2.865 -16.037 1.00 83.31 99 GLN A C 1
ATOM 816 O O . GLN A 1 99 ? -8.802 -2.262 -16.055 1.00 83.31 99 GLN A O 1
#